Protein AF-A0A2X3E2C6-F1 (afdb_monomer_lite)

Secondary structure (DSSP, 8-state):
---SS-TT--TTTTT-EEEEE-TTS-EEEEEEEETTEEEEEE-SSTTTT-EEEEEE-EEEEEETTEEEEEEE-TTS-EEEEEEETTTTEEEEEEE-HHHHHHHHHHHHTT----PPPPPPPPPPPTT-----HHHHHHHHHHHHHHHHHS-HHHHS-EEEEB-

InterPro domains:
  IPR008729 Phenolic acid decarboxylase [PF05870] (10-90)
  IPR008729 Phenolic acid decarboxylase [PTHR40087] (3-105)
  IPR012674 Calycin [G3DSA:2.40.128.20] (2-143)
  IPR012674 Calycin [SSF50814] (4-143)

Radius of gyration: 17.28 Å; chains: 1; bounding box: 47×41×42 Å

pLDDT: mean 72.87, std 22.99, range [30.78, 98.31]

Foldseek 3Di:
DDAPDDFQPCVLPQQDWWWWAFPVGWIKIKHRPDQFFIKIATCDDPPHGAIDGGFGWHWTADHPQWIKIWHADPLRKIKIWIQRVPVQKIKIAIDHNVVVVVVVVVCVVPDPDDDDDDDDDDDDDPDHPPCPVVNSVVVNVSVVVCPVPDPVVRRGITMTGID

Sequence (163 aa):
MMSTFDKHDLSGFIGKHLVYTYDNGWNYEIYVKNGRTLDYRIHSGIVGNRWVKDQEAYIVRVGESIYKISWTEPTGTDVSLIVNLGDKVIERRRQHAEQRGEHHQHRRHHQGNGERTPHPAANEPGDQRVENNSEKQRQQQLHQDIGSGVDPGEDNHQRRQLK

Organism: Klebsiella pneumoniae (NCBI:txid573)

Structure (mmCIF, N/CA/C/O backbone):
data_AF-A0A2X3E2C6-F1
#
_entry.id   AF-A0A2X3E2C6-F1
#
loop_
_atom_site.group_PDB
_atom_site.id
_atom_site.type_symbol
_atom_site.label_atom_id
_atom_site.label_alt_id
_atom_site.label_comp_id
_atom_site.label_asym_id
_atom_site.label_entity_id
_atom_site.label_seq_id
_atom_site.pdbx_PDB_ins_code
_atom_site.Cartn_x
_atom_site.Cartn_y
_atom_site.Cartn_z
_atom_site.occupancy
_atom_site.B_iso_or_equiv
_atom_site.auth_seq_id
_atom_site.auth_comp_id
_atom_site.auth_asym_id
_atom_site.auth_atom_id
_atom_site.pdbx_PDB_model_num
ATOM 1 N N . MET A 1 1 ? -28.964 3.076 5.895 1.00 58.09 1 MET A N 1
ATOM 2 C CA . MET A 1 1 ? -28.163 2.249 6.822 1.00 58.09 1 MET A CA 1
ATOM 3 C C . MET A 1 1 ? -26.854 2.971 7.083 1.00 58.09 1 MET A C 1
ATOM 5 O O . MET A 1 1 ? -26.240 3.414 6.119 1.00 58.09 1 MET A O 1
ATOM 9 N N . MET A 1 2 ? -26.467 3.152 8.347 1.00 75.75 2 MET A N 1
ATOM 10 C CA . MET A 1 2 ? -25.120 3.630 8.680 1.00 75.75 2 MET A CA 1
ATOM 11 C C . MET A 1 2 ? -24.112 2.524 8.349 1.00 75.75 2 MET A C 1
ATOM 13 O O . MET A 1 2 ? -24.441 1.343 8.446 1.00 75.75 2 MET A O 1
ATOM 17 N N . SER A 1 3 ? -22.917 2.912 7.904 1.00 78.56 3 SER A N 1
ATOM 18 C CA . SER A 1 3 ? -21.803 1.978 7.717 1.00 78.56 3 SER A CA 1
ATOM 19 C C . SER A 1 3 ? -21.529 1.254 9.037 1.00 78.56 3 SER A C 1
ATOM 21 O O . SER A 1 3 ? -21.539 1.897 10.085 1.00 78.56 3 SER A O 1
ATOM 23 N N . THR A 1 4 ? -21.281 -0.056 9.001 1.00 91.00 4 THR A N 1
ATOM 24 C CA . THR A 1 4 ? -20.921 -0.833 10.203 1.00 91.00 4 THR A CA 1
ATOM 25 C C . THR A 1 4 ? -19.506 -0.527 10.701 1.00 91.00 4 THR A C 1
ATOM 27 O O . THR A 1 4 ? -19.148 -0.928 11.799 1.00 91.00 4 THR A O 1
ATOM 30 N N . PHE A 1 5 ? -18.725 0.208 9.907 1.00 92.94 5 PHE A N 1
ATOM 31 C CA . PHE A 1 5 ? -17.359 0.629 10.198 1.00 92.94 5 PHE A CA 1
ATOM 32 C C . PHE A 1 5 ? -17.148 2.110 9.850 1.00 92.94 5 PHE A C 1
ATOM 34 O O . PHE A 1 5 ? -17.803 2.646 8.946 1.00 92.94 5 PHE A O 1
ATOM 41 N N . ASP A 1 6 ? -16.192 2.758 10.517 1.00 94.00 6 ASP A N 1
ATOM 42 C CA . ASP A 1 6 ? -15.715 4.094 10.147 1.00 94.00 6 ASP A CA 1
ATOM 43 C C . ASP A 1 6 ? -14.739 4.001 8.962 1.00 94.00 6 ASP A C 1
ATOM 45 O O . ASP A 1 6 ? -13.721 3.313 9.023 1.00 94.00 6 ASP A O 1
ATOM 49 N N . LYS A 1 7 ? -15.050 4.700 7.865 1.00 92.19 7 LYS A N 1
ATOM 50 C CA . LYS A 1 7 ? -14.263 4.703 6.620 1.00 92.19 7 LYS A CA 1
ATOM 51 C C . LYS A 1 7 ? -12.912 5.413 6.755 1.00 92.19 7 LYS A C 1
ATOM 53 O O . LYS A 1 7 ? -12.024 5.184 5.930 1.00 92.19 7 LYS A O 1
ATOM 58 N N . HIS A 1 8 ? -12.776 6.283 7.754 1.00 92.25 8 HIS A N 1
ATOM 59 C CA . HIS A 1 8 ? -11.566 7.061 8.016 1.00 92.25 8 HIS A CA 1
ATOM 60 C C . HIS A 1 8 ? -10.689 6.439 9.104 1.00 92.25 8 HIS A C 1
ATOM 62 O O . HIS A 1 8 ? -9.527 6.822 9.239 1.00 92.25 8 HIS A O 1
ATOM 68 N N . ASP A 1 9 ? -11.207 5.451 9.835 1.00 96.75 9 ASP A N 1
ATOM 69 C CA . ASP A 1 9 ? -10.415 4.682 10.783 1.00 96.75 9 ASP A CA 1
ATOM 70 C C . ASP A 1 9 ? -9.484 3.709 10.045 1.00 96.75 9 ASP A C 1
ATOM 72 O O . ASP A 1 9 ? -9.885 2.657 9.539 1.00 96.75 9 ASP A O 1
ATOM 76 N N . LEU A 1 10 ? -8.206 4.082 9.997 1.00 98.06 10 LEU A N 1
ATOM 77 C CA . LEU A 1 10 ? -7.125 3.296 9.407 1.00 98.06 10 LEU A CA 1
ATOM 78 C C . LEU A 1 10 ? -6.262 2.587 10.462 1.00 98.06 10 LEU A C 1
ATOM 80 O O . LEU A 1 10 ? -5.227 2.021 10.108 1.00 98.06 10 LEU A O 1
ATOM 84 N N . SER A 1 11 ? -6.656 2.593 11.740 1.00 97.81 11 SER A N 1
ATOM 85 C CA . SER A 1 11 ? -5.858 2.028 12.842 1.00 97.81 11 SER A CA 1
ATOM 86 C C . SER A 1 11 ? -5.536 0.540 12.654 1.00 97.81 11 SER A C 1
ATOM 88 O O . SER A 1 11 ? -4.432 0.096 12.962 1.00 97.81 11 SER A O 1
ATOM 90 N N . GLY A 1 12 ? -6.454 -0.227 12.056 1.00 97.00 12 GLY A N 1
ATOM 91 C CA . GLY A 1 12 ? -6.239 -1.638 11.720 1.00 97.00 12 GLY A CA 1
ATOM 92 C C . GLY A 1 12 ? -5.207 -1.884 10.609 1.00 97.00 12 GLY A C 1
ATOM 93 O O . GLY A 1 12 ? -4.732 -3.014 10.451 1.00 97.00 12 GLY A O 1
ATOM 94 N N . PHE A 1 13 ? -4.822 -0.847 9.861 1.00 98.00 13 PHE A N 1
ATOM 95 C CA . PHE A 1 13 ? -4.034 -0.962 8.634 1.00 98.00 13 PHE A CA 1
ATOM 96 C C . PHE A 1 13 ? -2.704 -0.207 8.657 1.00 98.00 13 PHE A C 1
ATOM 98 O O . PHE A 1 13 ? -1.717 -0.706 8.122 1.00 98.00 13 PHE A O 1
ATOM 105 N N . ILE A 1 14 ? -2.645 0.957 9.306 1.00 98.31 14 ILE A N 1
ATOM 106 C CA . ILE A 1 14 ? -1.387 1.681 9.522 1.00 98.31 14 ILE A CA 1
ATOM 107 C C . ILE A 1 14 ? -0.412 0.795 10.313 1.00 98.31 14 ILE A C 1
ATOM 109 O O . ILE A 1 14 ? -0.797 0.078 11.234 1.00 98.31 14 ILE A O 1
ATOM 113 N N . GLY A 1 15 ? 0.859 0.813 9.917 1.00 97.94 15 GLY A N 1
ATOM 114 C CA . GLY A 1 15 ? 1.923 -0.017 10.477 1.00 97.94 15 GLY A CA 1
ATOM 115 C C . GLY A 1 15 ? 1.967 -1.447 9.929 1.00 97.94 15 GLY A C 1
ATOM 116 O O . GLY A 1 15 ? 2.871 -2.200 10.285 1.00 97.94 15 GLY A O 1
ATOM 117 N N . LYS A 1 16 ? 1.030 -1.855 9.058 1.00 97.69 16 LYS A N 1
ATOM 118 C CA . LYS A 1 16 ? 1.078 -3.180 8.425 1.00 97.69 16 LYS A CA 1
ATOM 119 C C . LYS A 1 16 ? 2.235 -3.267 7.432 1.00 97.69 16 LYS A C 1
ATOM 121 O O . LYS A 1 16 ? 2.418 -2.389 6.587 1.00 97.69 16 LYS A O 1
ATOM 126 N N . HIS A 1 17 ? 2.958 -4.378 7.517 1.00 97.12 17 HIS A N 1
ATOM 127 C CA . HIS A 1 17 ? 3.982 -4.791 6.571 1.00 97.12 17 HIS A CA 1
ATOM 128 C C . HIS A 1 17 ? 3.498 -6.050 5.855 1.00 97.12 17 HIS A C 1
ATOM 130 O O . HIS A 1 17 ? 3.202 -7.048 6.510 1.00 97.12 17 HIS A O 1
ATOM 136 N N . LEU A 1 18 ? 3.333 -5.976 4.537 1.00 95.62 18 LEU A N 1
ATOM 137 C CA . LEU A 1 18 ? 2.648 -7.001 3.756 1.00 95.62 18 LEU A CA 1
ATOM 138 C C . LEU A 1 18 ? 3.540 -7.447 2.608 1.00 95.62 18 LEU A C 1
ATOM 140 O O . LEU A 1 18 ? 3.904 -6.634 1.760 1.00 95.62 18 LEU A O 1
ATOM 144 N N . VAL A 1 19 ? 3.824 -8.746 2.555 1.00 94.06 19 VAL A N 1
ATOM 145 C CA . VAL A 1 19 ? 4.509 -9.386 1.433 1.00 94.06 19 VAL A CA 1
ATOM 146 C C . VAL A 1 19 ? 3.493 -10.231 0.678 1.00 94.06 19 VAL A C 1
ATOM 148 O O . VAL A 1 19 ? 2.786 -11.053 1.262 1.00 94.06 19 VAL A O 1
ATOM 151 N N . TYR A 1 20 ? 3.409 -10.038 -0.633 1.00 90.31 20 TYR A N 1
ATOM 152 C CA . TYR A 1 20 ? 2.485 -10.773 -1.488 1.00 90.31 20 TYR A CA 1
ATOM 153 C C . TYR A 1 20 ? 3.180 -11.235 -2.762 1.00 90.31 20 TYR A C 1
ATOM 155 O O . TYR A 1 20 ? 4.080 -10.584 -3.295 1.00 90.31 20 TYR A O 1
ATOM 163 N N . THR A 1 21 ? 2.787 -12.416 -3.229 1.00 86.25 21 THR A N 1
ATOM 164 C CA . THR A 1 21 ? 3.341 -13.037 -4.434 1.00 86.25 21 THR A CA 1
ATOM 165 C C . THR A 1 21 ? 2.253 -13.124 -5.496 1.00 86.25 21 THR A C 1
ATOM 167 O O . THR A 1 21 ? 1.122 -13.497 -5.198 1.00 86.25 21 THR A O 1
ATOM 170 N N . TYR A 1 22 ? 2.590 -12.700 -6.707 1.00 79.88 22 TYR A N 1
ATOM 171 C CA . TYR A 1 22 ? 1.760 -12.772 -7.903 1.00 79.88 22 TYR A CA 1
ATOM 172 C C . TYR A 1 22 ? 1.678 -14.223 -8.373 1.00 79.88 22 TYR A C 1
ATOM 174 O O . TYR A 1 22 ? 2.575 -15.012 -8.075 1.00 79.88 22 TYR A O 1
ATOM 182 N N . ASP A 1 23 ? 0.648 -14.570 -9.145 1.00 77.25 23 ASP A N 1
ATOM 183 C CA . ASP A 1 23 ? 0.509 -15.928 -9.693 1.00 77.25 23 ASP A CA 1
ATOM 184 C C . ASP A 1 23 ? 1.685 -16.281 -10.621 1.00 77.25 23 ASP A C 1
ATOM 186 O O . ASP A 1 23 ? 2.135 -17.423 -10.662 1.00 77.25 23 ASP A O 1
ATOM 190 N N . ASN A 1 24 ? 2.281 -15.272 -11.268 1.00 78.06 24 ASN A N 1
ATOM 191 C CA . ASN A 1 24 ? 3.513 -15.396 -12.055 1.00 78.06 24 ASN A CA 1
ATOM 192 C C . ASN A 1 24 ? 4.809 -15.468 -11.207 1.00 78.06 24 ASN A C 1
ATOM 194 O O . ASN A 1 24 ? 5.913 -15.383 -11.745 1.00 78.06 24 ASN A O 1
ATOM 198 N N . GLY A 1 25 ? 4.698 -15.589 -9.881 1.00 82.19 25 GLY A N 1
ATOM 199 C CA . GLY A 1 25 ? 5.821 -15.747 -8.953 1.00 82.19 25 GLY A CA 1
ATOM 200 C C . GLY A 1 25 ? 6.522 -14.451 -8.534 1.00 82.19 25 GLY A C 1
ATOM 201 O O . GLY A 1 25 ? 7.461 -14.501 -7.733 1.00 82.19 25 GLY A O 1
ATOM 202 N N . TRP A 1 26 ? 6.099 -13.282 -9.024 1.00 86.62 26 TRP A N 1
ATOM 203 C CA . TRP A 1 26 ? 6.722 -12.020 -8.622 1.00 86.62 26 TRP A CA 1
ATOM 204 C C . TRP A 1 26 ? 6.380 -11.655 -7.184 1.00 86.62 26 TRP A C 1
ATOM 206 O O . TRP A 1 26 ? 5.231 -11.746 -6.765 1.00 86.62 26 TRP A O 1
ATOM 216 N N . ASN A 1 27 ? 7.369 -11.212 -6.419 1.00 87.88 27 ASN A N 1
ATOM 217 C CA . ASN A 1 27 ? 7.233 -10.953 -4.996 1.00 87.88 27 ASN A CA 1
ATOM 218 C C . ASN A 1 27 ? 7.367 -9.456 -4.708 1.00 87.88 27 ASN A C 1
ATOM 220 O O . ASN A 1 27 ? 8.328 -8.809 -5.124 1.00 87.88 27 ASN A O 1
ATOM 224 N N . TYR A 1 28 ? 6.360 -8.910 -4.036 1.00 91.19 28 TYR A N 1
ATOM 225 C CA . TYR A 1 28 ? 6.228 -7.494 -3.724 1.00 91.19 28 TYR A CA 1
ATOM 226 C C . TYR A 1 28 ? 5.975 -7.323 -2.232 1.00 91.19 28 TYR A C 1
ATOM 228 O O . TYR A 1 28 ? 5.407 -8.190 -1.571 1.00 91.19 28 TYR A O 1
ATOM 236 N N . GLU A 1 29 ? 6.364 -6.165 -1.727 1.00 93.81 29 GLU A N 1
ATOM 237 C CA . GLU A 1 29 ? 6.295 -5.797 -0.326 1.00 93.81 29 GLU A CA 1
ATOM 238 C C . GLU A 1 29 ? 5.821 -4.352 -0.201 1.00 93.81 29 GLU A C 1
ATOM 240 O O . GLU A 1 29 ? 6.247 -3.483 -0.966 1.00 93.81 29 GLU A O 1
ATOM 245 N N . ILE A 1 30 ? 4.921 -4.102 0.748 1.00 96.31 30 ILE A N 1
ATOM 246 C CA . ILE A 1 30 ? 4.475 -2.758 1.121 1.00 96.31 30 ILE A CA 1
ATOM 247 C C . ILE A 1 30 ? 4.510 -2.582 2.637 1.00 96.31 30 ILE A C 1
ATOM 249 O O . ILE A 1 30 ? 4.175 -3.496 3.391 1.00 96.31 30 ILE A O 1
ATOM 253 N N . TYR A 1 31 ? 4.857 -1.377 3.077 1.00 98.06 31 TYR A N 1
ATOM 254 C CA . TYR A 1 31 ? 4.754 -0.922 4.457 1.00 98.06 31 TYR A CA 1
ATOM 255 C C . TYR A 1 31 ? 3.851 0.311 4.523 1.00 98.06 31 TYR A C 1
ATOM 257 O O . TYR A 1 31 ? 4.175 1.360 3.963 1.00 98.06 31 TYR A O 1
ATOM 265 N N . VAL A 1 32 ? 2.712 0.200 5.210 1.00 98.19 32 VAL A N 1
ATOM 266 C CA . VAL A 1 32 ? 1.756 1.307 5.371 1.00 98.19 32 VAL A CA 1
ATOM 267 C C . VAL A 1 32 ? 2.241 2.225 6.491 1.00 98.19 32 VAL A C 1
ATOM 269 O O . VAL A 1 32 ? 1.876 2.055 7.652 1.00 98.19 32 VAL A O 1
ATOM 272 N N . LYS A 1 33 ? 3.099 3.189 6.153 1.00 97.62 33 LYS A N 1
ATOM 273 C CA . LYS A 1 33 ? 3.807 4.035 7.124 1.00 97.62 33 LYS A CA 1
ATOM 274 C C . LYS A 1 33 ? 2.863 4.898 7.964 1.00 97.62 33 LYS A C 1
ATOM 276 O O . LYS A 1 33 ? 3.041 5.003 9.174 1.00 97.62 33 LYS A O 1
ATOM 281 N N . ASN A 1 34 ? 1.871 5.528 7.338 1.00 97.94 34 ASN A N 1
ATOM 282 C CA . ASN A 1 34 ? 0.831 6.316 8.009 1.00 97.94 34 ASN A CA 1
ATOM 283 C C . ASN A 1 34 ? -0.415 6.439 7.110 1.00 97.94 34 ASN A C 1
ATOM 285 O O . ASN A 1 34 ? -0.507 5.778 6.081 1.00 97.94 34 ASN A O 1
ATOM 289 N N . GLY A 1 35 ? -1.385 7.282 7.483 1.00 97.31 35 GLY A N 1
ATOM 290 C CA . GLY A 1 35 ? -2.654 7.431 6.755 1.00 97.31 35 GLY A CA 1
ATOM 291 C C . GLY A 1 35 ? -2.561 8.041 5.349 1.00 97.31 35 GLY A C 1
ATOM 292 O O . GLY A 1 35 ? -3.587 8.146 4.683 1.00 97.31 35 GLY A O 1
ATOM 293 N N . ARG A 1 36 ? -1.372 8.465 4.897 1.00 97.50 36 ARG A N 1
ATOM 294 C CA . ARG A 1 36 ? -1.161 9.078 3.574 1.00 97.50 36 ARG A CA 1
ATOM 295 C C . ARG A 1 36 ? 0.155 8.705 2.885 1.00 97.50 36 ARG A C 1
ATOM 297 O O . ARG A 1 36 ? 0.422 9.217 1.803 1.00 97.50 36 ARG A O 1
ATOM 304 N N . THR A 1 37 ? 0.992 7.856 3.482 1.00 97.31 37 THR A N 1
ATOM 305 C CA . THR A 1 37 ? 2.232 7.400 2.838 1.00 97.31 37 THR A CA 1
ATOM 306 C C . THR A 1 37 ? 2.480 5.911 3.027 1.00 97.31 37 THR A C 1
ATOM 308 O O . THR A 1 37 ? 2.099 5.316 4.041 1.00 97.31 37 THR A O 1
ATOM 311 N N . LEU A 1 38 ? 3.161 5.318 2.046 1.00 97.12 38 LEU A N 1
ATOM 312 C CA . LEU A 1 38 ? 3.703 3.968 2.117 1.00 97.12 38 LEU A CA 1
ATOM 313 C C . LEU A 1 38 ? 5.155 3.915 1.639 1.00 97.12 38 LEU A C 1
ATOM 315 O O . LEU A 1 38 ? 5.596 4.747 0.847 1.00 97.12 38 LEU A O 1
ATOM 319 N N . ASP A 1 39 ? 5.850 2.873 2.075 1.00 96.31 39 ASP A N 1
ATOM 320 C CA . ASP A 1 39 ? 7.077 2.407 1.437 1.00 96.31 39 ASP A CA 1
ATOM 321 C C . ASP A 1 39 ? 6.754 1.115 0.679 1.00 96.31 39 ASP A C 1
ATOM 323 O O . ASP A 1 39 ? 5.877 0.349 1.093 1.00 96.31 39 ASP A O 1
ATOM 327 N N . TYR A 1 40 ? 7.434 0.854 -0.435 1.00 93.62 40 TYR A N 1
ATOM 328 C CA . TYR A 1 40 ? 7.276 -0.407 -1.156 1.00 93.62 40 TYR A CA 1
ATOM 329 C C . TYR A 1 40 ? 8.587 -0.919 -1.728 1.00 93.62 40 TYR A C 1
ATOM 331 O O . TYR A 1 40 ? 9.501 -0.154 -2.037 1.00 93.62 40 TYR A O 1
ATOM 339 N N . ARG A 1 41 ? 8.656 -2.236 -1.908 1.00 92.06 41 ARG A N 1
ATOM 340 C CA . ARG A 1 41 ? 9.804 -2.941 -2.468 1.00 92.06 41 ARG A CA 1
ATOM 341 C C . ARG A 1 41 ? 9.346 -4.075 -3.373 1.00 92.06 41 ARG A C 1
ATOM 343 O O . ARG A 1 41 ? 8.364 -4.762 -3.107 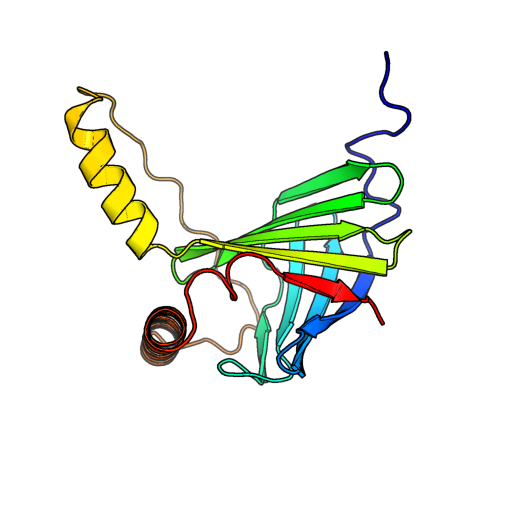1.00 92.06 41 ARG A O 1
ATOM 350 N N . ILE A 1 42 ? 10.067 -4.255 -4.467 1.00 89.56 42 ILE A N 1
ATOM 351 C CA . ILE A 1 42 ? 9.824 -5.287 -5.466 1.00 89.56 42 ILE A CA 1
ATOM 352 C C . ILE A 1 42 ? 10.999 -6.253 -5.385 1.00 89.56 42 ILE A C 1
ATOM 354 O O . ILE A 1 42 ? 12.120 -5.900 -5.734 1.00 89.56 42 ILE A O 1
ATOM 358 N N . HIS A 1 43 ? 10.769 -7.462 -4.884 1.00 88.25 43 HIS A N 1
ATOM 359 C CA . HIS A 1 43 ? 11.831 -8.449 -4.668 1.00 88.25 43 HIS A CA 1
ATOM 360 C C . HIS A 1 43 ? 12.177 -9.211 -5.948 1.00 88.25 43 HIS A C 1
ATOM 362 O O . HIS A 1 43 ? 13.340 -9.527 -6.171 1.00 88.25 43 HIS A O 1
ATOM 368 N N . SER A 1 44 ? 11.191 -9.492 -6.802 1.00 82.75 44 SER A N 1
ATOM 369 C CA . SER A 1 44 ? 11.392 -10.241 -8.048 1.00 82.75 44 SER A CA 1
ATOM 370 C C . SER A 1 44 ? 10.485 -9.753 -9.180 1.00 82.75 44 SER A C 1
ATOM 372 O O . SER A 1 44 ? 9.544 -8.988 -8.964 1.00 82.75 44 SER A O 1
ATOM 374 N N . GLY A 1 45 ? 10.789 -10.194 -10.402 1.00 79.38 45 GLY A N 1
ATOM 375 C CA . GLY A 1 45 ? 10.120 -9.773 -11.630 1.00 79.38 45 GLY A CA 1
ATOM 376 C C . GLY A 1 45 ? 10.933 -8.760 -12.430 1.00 79.38 45 GLY A C 1
ATOM 377 O O . GLY A 1 45 ? 12.107 -8.525 -12.151 1.00 79.38 45 GLY A O 1
ATOM 378 N N . ILE A 1 46 ? 10.301 -8.163 -13.439 1.00 70.81 46 ILE A N 1
ATOM 379 C CA . ILE A 1 46 ? 10.979 -7.323 -14.444 1.00 70.81 46 ILE A CA 1
ATOM 380 C C . ILE A 1 46 ? 11.622 -6.068 -13.832 1.00 70.81 46 ILE A C 1
ATOM 382 O O . ILE A 1 46 ? 12.688 -5.637 -14.265 1.00 70.81 46 ILE A O 1
ATOM 386 N N . VAL A 1 47 ? 11.010 -5.516 -12.783 1.00 76.00 47 VAL A N 1
ATOM 387 C CA . VAL A 1 47 ? 11.528 -4.373 -12.009 1.00 76.00 47 VAL A CA 1
ATOM 388 C C . VAL A 1 47 ? 12.008 -4.797 -10.613 1.00 76.00 47 VAL A C 1
ATOM 390 O O . VAL A 1 47 ? 11.882 -4.052 -9.642 1.00 76.00 47 VAL A O 1
ATOM 393 N N . GLY A 1 48 ? 12.526 -6.025 -10.496 1.00 82.94 48 GLY A N 1
ATOM 394 C CA . GLY A 1 48 ? 13.080 -6.558 -9.253 1.00 82.94 48 GLY A CA 1
ATOM 395 C C . GLY A 1 48 ? 14.206 -5.692 -8.676 1.00 82.94 48 GLY A C 1
ATOM 396 O O . GLY A 1 48 ? 14.935 -5.015 -9.399 1.00 82.94 48 GLY A O 1
ATOM 397 N N . ASN A 1 49 ? 14.341 -5.730 -7.352 1.00 85.81 49 ASN A N 1
ATOM 398 C CA . ASN A 1 49 ? 15.260 -4.933 -6.535 1.00 85.81 49 ASN A CA 1
ATOM 399 C C . ASN A 1 49 ? 14.950 -3.420 -6.465 1.00 85.81 49 ASN A C 1
ATOM 401 O O . ASN A 1 49 ? 15.688 -2.671 -5.821 1.00 85.81 49 ASN A O 1
ATOM 405 N N . ARG A 1 50 ? 13.848 -2.957 -7.077 1.00 84.50 50 ARG A N 1
ATOM 406 C CA . ARG A 1 50 ? 13.337 -1.586 -6.909 1.00 84.50 50 ARG A CA 1
ATOM 407 C C . ARG A 1 50 ? 12.705 -1.421 -5.530 1.00 84.50 50 ARG A C 1
ATOM 409 O O . ARG A 1 50 ? 11.960 -2.284 -5.070 1.00 84.50 50 ARG A O 1
ATOM 416 N N . TRP A 1 51 ? 12.934 -0.274 -4.904 1.00 90.56 51 TRP A N 1
ATOM 417 C CA . TRP A 1 51 ? 12.224 0.138 -3.700 1.00 90.56 51 TRP A CA 1
ATOM 418 C C . TRP A 1 51 ? 12.017 1.648 -3.697 1.00 90.56 51 TRP A C 1
ATOM 420 O O . TRP A 1 51 ? 12.797 2.394 -4.285 1.00 90.56 51 TRP A O 1
ATOM 430 N N . VAL A 1 52 ? 10.943 2.086 -3.052 1.00 89.81 52 VAL A N 1
ATOM 431 C CA . VAL A 1 52 ? 10.572 3.494 -2.927 1.00 89.81 52 VAL A CA 1
ATOM 432 C C . VAL A 1 52 ? 10.133 3.750 -1.497 1.00 89.81 52 VAL A C 1
ATOM 434 O O . VAL A 1 52 ? 9.367 2.973 -0.926 1.00 89.81 52 VAL A O 1
ATOM 437 N N . LYS A 1 53 ? 10.626 4.850 -0.932 1.00 92.81 53 LYS A N 1
ATOM 438 C CA . LYS A 1 53 ? 10.213 5.365 0.371 1.00 92.81 53 LYS A CA 1
ATOM 439 C C . LYS A 1 53 ? 9.366 6.614 0.208 1.00 92.81 53 LYS A C 1
ATOM 441 O O . LYS A 1 53 ? 9.529 7.359 -0.757 1.00 92.81 53 LYS A O 1
ATOM 446 N N . ASP A 1 54 ? 8.493 6.817 1.186 1.00 95.38 54 ASP A N 1
ATOM 447 C CA . ASP A 1 54 ? 7.689 8.024 1.362 1.00 95.38 54 ASP A CA 1
ATOM 448 C C . ASP A 1 54 ? 6.803 8.336 0.146 1.00 95.38 54 ASP A C 1
ATOM 450 O O . ASP A 1 54 ? 6.532 9.492 -0.169 1.00 95.38 54 ASP A O 1
ATOM 454 N N . GLN A 1 55 ? 6.307 7.288 -0.523 1.00 94.56 55 GLN A N 1
ATOM 455 C CA . GLN A 1 55 ? 5.327 7.427 -1.593 1.00 94.56 55 GLN A CA 1
ATOM 456 C C . GLN A 1 55 ? 4.018 7.944 -0.997 1.00 94.56 55 GLN A C 1
ATOM 458 O O . GLN A 1 55 ? 3.378 7.261 -0.192 1.00 94.56 55 GLN A O 1
ATOM 463 N N . GLU A 1 56 ? 3.599 9.132 -1.423 1.00 96.19 56 GLU A N 1
ATOM 464 C CA . GLU A 1 56 ? 2.280 9.667 -1.097 1.00 96.19 56 GLU A CA 1
ATOM 465 C C . GLU A 1 56 ? 1.185 8.814 -1.746 1.00 96.19 56 GLU A C 1
ATOM 467 O O . GLU A 1 56 ? 1.294 8.419 -2.912 1.00 96.19 56 GLU A O 1
ATOM 472 N N . ALA A 1 57 ? 0.137 8.507 -0.983 1.00 96.81 57 ALA A N 1
ATOM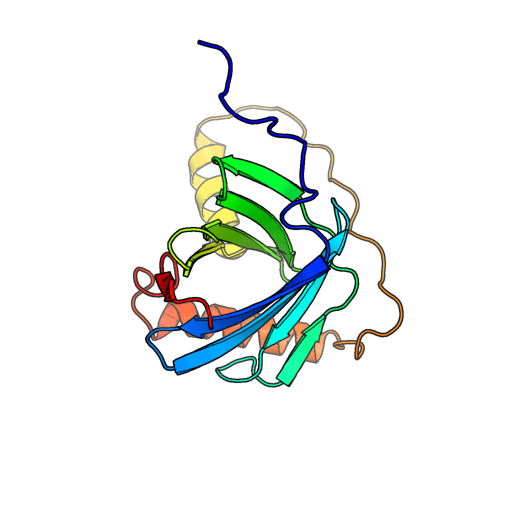 473 C CA . ALA A 1 57 ? -0.975 7.686 -1.431 1.00 96.81 57 ALA A CA 1
ATOM 474 C C . ALA A 1 57 ? -2.295 8.072 -0.762 1.00 96.81 57 ALA A C 1
ATOM 476 O O . ALA A 1 57 ? -2.350 8.526 0.380 1.00 96.81 57 ALA A O 1
ATOM 477 N N . TYR A 1 58 ? -3.385 7.791 -1.467 1.00 97.75 58 TYR A N 1
ATOM 478 C CA . TYR A 1 58 ? -4.740 7.852 -0.943 1.00 97.75 58 TYR A CA 1
ATOM 479 C C . TYR A 1 58 ? -5.091 6.519 -0.292 1.00 97.75 58 TYR A C 1
ATOM 481 O O . TYR A 1 58 ? -5.082 5.485 -0.964 1.00 97.75 58 TYR A O 1
ATOM 489 N N . ILE A 1 59 ? -5.414 6.546 1.002 1.00 97.75 59 ILE A N 1
ATOM 490 C CA . ILE A 1 59 ? -5.725 5.352 1.792 1.00 97.75 59 ILE A CA 1
ATOM 491 C C . ILE A 1 59 ? -7.107 5.507 2.419 1.00 97.75 59 ILE A C 1
ATOM 493 O O . ILE A 1 59 ? -7.388 6.507 3.076 1.00 97.75 59 ILE A O 1
ATOM 497 N N . VAL A 1 60 ? -7.978 4.520 2.213 1.00 97.25 60 VAL A N 1
ATOM 498 C CA . VAL A 1 60 ? -9.342 4.510 2.766 1.00 97.25 60 VAL A CA 1
ATOM 499 C C . VAL A 1 60 ? -9.753 3.107 3.200 1.00 97.25 60 VAL A C 1
ATOM 501 O O . VAL A 1 60 ? -9.322 2.114 2.609 1.00 97.25 60 VAL A O 1
ATOM 504 N N . ARG A 1 61 ? -10.630 3.014 4.204 1.00 97.94 61 ARG A N 1
ATOM 505 C CA . ARG A 1 61 ? -11.284 1.758 4.591 1.00 97.94 61 ARG A CA 1
ATOM 506 C C . ARG A 1 61 ? -12.582 1.594 3.795 1.00 97.94 61 ARG A C 1
ATOM 508 O O . ARG A 1 61 ? -13.409 2.503 3.743 1.00 97.94 61 ARG A O 1
ATOM 515 N N . VAL A 1 62 ? -12.745 0.444 3.144 1.00 97.06 62 VAL A N 1
ATOM 516 C CA . VAL A 1 62 ? -13.882 0.128 2.251 1.00 97.06 62 VAL A CA 1
ATOM 517 C C . VAL A 1 62 ? -14.704 -1.077 2.719 1.00 97.06 62 VAL A C 1
ATOM 519 O O . VAL A 1 62 ? -15.748 -1.362 2.141 1.00 97.06 62 VAL A O 1
ATOM 522 N N . GLY A 1 63 ? -14.266 -1.750 3.781 1.00 96.25 63 GLY A N 1
ATOM 523 C CA . GLY A 1 63 ? -14.968 -2.830 4.472 1.00 96.25 63 GLY A CA 1
ATOM 524 C C . GLY A 1 63 ? -14.377 -3.039 5.866 1.00 96.25 63 GLY A C 1
ATOM 525 O O . GLY A 1 63 ? -13.389 -2.395 6.219 1.00 96.25 63 GLY A O 1
ATOM 526 N N . GLU A 1 64 ? -14.938 -3.966 6.645 1.00 95.06 64 GLU A N 1
ATOM 527 C CA . GLU A 1 64 ? -14.505 -4.213 8.031 1.00 95.06 64 GLU A CA 1
ATOM 528 C C . GLU A 1 64 ? -12.989 -4.446 8.131 1.00 95.06 64 GLU A C 1
ATOM 530 O O . GLU A 1 64 ? -12.304 -3.794 8.909 1.00 95.06 64 GLU A O 1
ATOM 535 N N . SER A 1 65 ? -12.432 -5.290 7.271 1.00 97.19 65 SER A N 1
ATOM 536 C CA . SER A 1 65 ? -10.992 -5.565 7.192 1.00 97.19 65 SER A CA 1
ATOM 537 C C . SER A 1 65 ? -10.442 -5.333 5.782 1.00 97.19 65 SER A C 1
ATOM 539 O O . SER A 1 65 ? -9.457 -5.955 5.381 1.00 97.19 65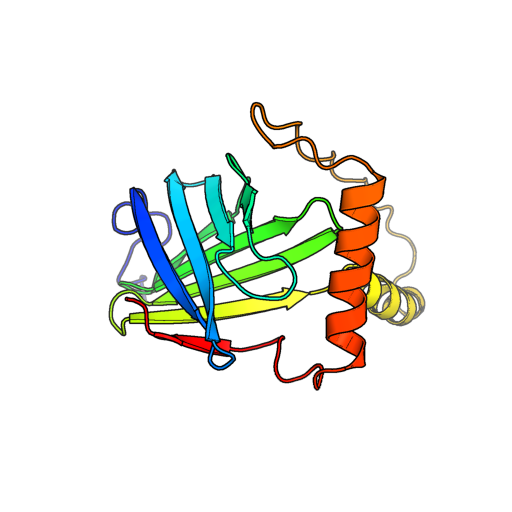 SER A O 1
ATOM 541 N N . ILE A 1 66 ? -11.089 -4.440 5.020 1.00 97.88 66 ILE A N 1
ATOM 542 C CA . ILE A 1 66 ? -10.781 -4.180 3.611 1.00 97.88 66 ILE A CA 1
ATOM 543 C C . ILE A 1 66 ? -10.372 -2.721 3.426 1.00 97.88 66 ILE A C 1
ATOM 545 O O . ILE A 1 66 ? -11.129 -1.801 3.747 1.00 97.88 66 ILE A O 1
ATOM 549 N N . TYR A 1 67 ? -9.191 -2.516 2.856 1.00 98.25 67 TYR A N 1
ATOM 550 C CA . TYR A 1 67 ? -8.582 -1.207 2.651 1.00 98.25 67 TYR A CA 1
ATOM 551 C C . TYR A 1 67 ? -8.235 -1.005 1.184 1.00 98.25 67 TYR A C 1
ATOM 553 O O . TYR A 1 67 ? -7.883 -1.952 0.482 1.00 98.25 67 TYR A O 1
ATOM 561 N N . LYS A 1 68 ? -8.316 0.239 0.721 1.00 97.75 68 LYS A N 1
ATOM 562 C CA . LYS A 1 68 ? -7.858 0.645 -0.605 1.00 97.75 68 LYS A CA 1
ATOM 563 C C . LYS A 1 68 ? -6.673 1.588 -0.464 1.00 97.75 68 LYS A C 1
ATOM 565 O O . LYS A 1 68 ? -6.749 2.534 0.315 1.00 97.75 68 LYS A O 1
ATOM 570 N N . ILE A 1 69 ? -5.621 1.352 -1.245 1.00 97.31 69 ILE A N 1
ATOM 571 C CA . ILE A 1 69 ? -4.468 2.252 -1.394 1.00 97.31 69 ILE A CA 1
ATOM 572 C C . ILE A 1 69 ? -4.370 2.647 -2.865 1.00 97.31 69 ILE A C 1
ATOM 574 O O . ILE A 1 69 ? -4.546 1.804 -3.742 1.00 97.31 69 ILE A O 1
ATOM 578 N N . SER A 1 70 ? -4.123 3.914 -3.185 1.00 97.12 70 SER A N 1
ATOM 579 C CA . SER A 1 70 ? -3.895 4.348 -4.570 1.00 97.12 70 SER A CA 1
ATOM 580 C C . SER A 1 70 ? -2.855 5.455 -4.654 1.00 97.12 70 SER A C 1
ATOM 582 O O . SER A 1 70 ? -2.868 6.364 -3.831 1.00 97.12 70 SER A O 1
ATOM 584 N N . TRP A 1 71 ? -1.971 5.388 -5.645 1.00 94.75 71 TRP A N 1
ATOM 585 C CA . TRP A 1 71 ? -0.953 6.407 -5.903 1.00 94.75 71 TRP A CA 1
ATOM 586 C C . TRP A 1 71 ? -0.637 6.491 -7.394 1.00 94.75 71 TRP A C 1
ATOM 588 O O . TRP A 1 71 ? -0.924 5.566 -8.156 1.00 94.75 71 TRP A O 1
ATOM 598 N N . THR A 1 72 ? -0.016 7.594 -7.793 1.00 89.31 72 THR A N 1
ATOM 599 C CA . THR A 1 72 ? 0.578 7.758 -9.120 1.00 89.31 72 THR A CA 1
ATOM 600 C C . THR A 1 72 ? 2.090 7.662 -8.982 1.00 89.31 72 THR A C 1
ATOM 602 O O . THR A 1 72 ? 2.700 8.360 -8.172 1.00 89.31 72 THR A O 1
ATOM 605 N N . GLU A 1 73 ? 2.702 6.767 -9.749 1.00 79.62 73 GLU A N 1
ATOM 606 C CA . GLU A 1 73 ? 4.153 6.651 -9.841 1.00 79.62 73 GLU A CA 1
ATOM 607 C C . GLU A 1 73 ? 4.734 7.842 -10.624 1.00 79.62 73 GLU A C 1
ATOM 609 O O . GLU A 1 73 ? 4.070 8.371 -11.519 1.00 79.62 73 GLU A O 1
ATOM 614 N N . PRO A 1 74 ? 6.001 8.234 -10.387 1.00 74.38 74 PRO A N 1
ATOM 615 C CA . PRO A 1 74 ? 6.657 9.302 -11.152 1.00 74.38 74 PRO A CA 1
ATOM 616 C C . PRO A 1 74 ? 6.698 9.069 -12.671 1.00 74.38 74 PRO A C 1
ATOM 618 O O . PRO A 1 74 ? 6.860 10.013 -13.437 1.00 74.38 74 PRO A O 1
ATOM 621 N N . THR A 1 75 ? 6.566 7.815 -13.108 1.00 72.94 75 THR A N 1
ATOM 622 C CA . THR A 1 75 ? 6.469 7.395 -14.517 1.00 72.94 75 THR A CA 1
ATOM 623 C C . THR A 1 75 ? 5.102 7.696 -15.142 1.00 72.94 75 THR A C 1
ATOM 625 O O . THR A 1 75 ? 4.904 7.469 -16.334 1.00 72.94 75 THR A O 1
ATOM 628 N N . GLY A 1 76 ? 4.140 8.181 -14.352 1.00 78.19 76 GLY A N 1
ATOM 629 C CA . GLY A 1 76 ? 2.760 8.388 -14.774 1.00 78.19 76 GLY A CA 1
ATOM 630 C C . GLY A 1 76 ? 1.929 7.103 -14.797 1.00 78.19 76 GLY A C 1
ATOM 631 O O . GLY A 1 76 ? 0.846 7.098 -15.374 1.00 78.19 76 GLY A O 1
ATOM 632 N N . THR A 1 77 ? 2.388 6.004 -14.200 1.00 80.19 77 THR A N 1
ATOM 633 C CA . THR A 1 77 ? 1.533 4.830 -13.968 1.00 80.19 77 THR A CA 1
ATOM 634 C C . THR A 1 77 ? 0.673 5.072 -12.734 1.00 80.19 77 THR A C 1
ATOM 636 O O . THR A 1 77 ? 1.203 5.364 -11.665 1.00 80.19 77 THR A O 1
ATOM 639 N N . ASP A 1 78 ? -0.643 4.922 -12.849 1.00 87.56 78 ASP A N 1
ATOM 640 C CA . ASP A 1 78 ? -1.519 4.907 -11.676 1.00 87.56 78 ASP A CA 1
ATOM 641 C C . ASP A 1 78 ? -1.623 3.484 -11.134 1.00 87.56 78 ASP A C 1
ATOM 643 O O . ASP A 1 78 ? -1.774 2.520 -11.889 1.00 87.56 78 ASP A O 1
ATOM 647 N N . VAL A 1 79 ? -1.568 3.346 -9.813 1.00 90.44 79 VAL A N 1
ATOM 648 C CA . VAL A 1 79 ? -1.680 2.066 -9.119 1.00 90.44 79 VAL A CA 1
ATOM 649 C C . VAL A 1 79 ? -2.814 2.130 -8.109 1.00 90.44 79 VAL A C 1
ATOM 651 O O . VAL A 1 79 ? -2.950 3.100 -7.364 1.00 90.44 79 VAL A O 1
ATOM 654 N N . SER A 1 80 ? -3.615 1.067 -8.052 1.00 94.75 80 SER A N 1
ATOM 655 C CA . SER A 1 80 ? -4.647 0.883 -7.035 1.00 94.75 80 SER A CA 1
ATOM 656 C C . SER A 1 80 ? -4.587 -0.530 -6.463 1.00 94.75 80 SER A C 1
ATOM 658 O O . SER A 1 80 ? -4.530 -1.506 -7.211 1.00 94.75 80 SER A O 1
ATOM 660 N N . LEU A 1 81 ? -4.587 -0.637 -5.136 1.00 95.06 81 LEU A N 1
ATOM 661 C CA . LEU A 1 81 ? -4.591 -1.892 -4.391 1.00 95.06 81 LEU A CA 1
ATOM 662 C C . LEU A 1 81 ? -5.857 -1.993 -3.545 1.00 95.06 81 LEU A C 1
ATOM 664 O O . LEU A 1 81 ? -6.220 -1.026 -2.874 1.00 95.06 81 LEU A O 1
ATOM 668 N N . ILE A 1 82 ? -6.466 -3.175 -3.517 1.00 97.06 82 ILE A N 1
ATOM 669 C CA . ILE A 1 82 ? -7.416 -3.596 -2.486 1.00 97.06 82 ILE A CA 1
ATOM 670 C C . ILE A 1 82 ? -6.717 -4.618 -1.602 1.00 97.06 82 ILE A C 1
ATOM 672 O O . ILE A 1 82 ? -6.202 -5.615 -2.096 1.00 97.06 82 ILE A O 1
ATOM 676 N N . VAL A 1 83 ? -6.710 -4.375 -0.296 1.00 97.12 83 VAL A N 1
ATOM 677 C CA . VAL A 1 83 ? -6.157 -5.278 0.710 1.00 97.12 83 VAL A CA 1
ATOM 678 C C . VAL A 1 83 ? -7.287 -5.739 1.613 1.00 97.12 83 VAL A C 1
ATOM 680 O O . VAL A 1 83 ? -7.775 -4.976 2.442 1.00 97.12 83 VAL A O 1
ATOM 683 N N . ASN A 1 84 ? -7.698 -6.988 1.451 1.00 97.12 84 ASN A N 1
ATOM 684 C CA . ASN A 1 84 ? -8.620 -7.673 2.338 1.00 97.12 84 ASN A CA 1
ATOM 685 C C . ASN A 1 84 ? -7.807 -8.509 3.334 1.00 97.12 84 ASN A C 1
ATOM 687 O O . ASN A 1 84 ? -7.334 -9.600 3.020 1.00 97.12 84 ASN A O 1
ATOM 691 N N . LEU A 1 85 ? -7.627 -7.972 4.540 1.00 95.81 85 LEU A N 1
ATOM 692 C CA . LEU A 1 85 ? -6.866 -8.631 5.597 1.00 95.81 85 LEU A CA 1
ATOM 693 C C . LEU A 1 85 ? -7.604 -9.847 6.175 1.00 95.81 85 LEU A C 1
ATOM 695 O O . LEU A 1 85 ? -6.944 -10.788 6.607 1.00 95.81 85 LEU A O 1
ATOM 699 N N . GLY A 1 86 ? -8.942 -9.841 6.173 1.00 94.75 86 GLY A N 1
ATOM 700 C CA . GLY A 1 86 ? -9.752 -10.951 6.688 1.00 94.75 86 GLY A CA 1
ATOM 701 C C . GLY A 1 86 ? -9.600 -12.215 5.848 1.00 94.75 86 GLY A C 1
ATOM 702 O O . GLY A 1 86 ? -9.298 -13.280 6.379 1.00 94.75 86 GLY A O 1
ATOM 703 N N . ASP A 1 87 ? -9.705 -12.066 4.528 1.00 94.50 87 ASP A N 1
ATOM 704 C CA . ASP A 1 87 ? -9.587 -13.182 3.583 1.00 94.50 87 ASP A CA 1
ATOM 705 C C . ASP A 1 87 ? -8.146 -13.428 3.125 1.00 94.50 87 ASP A C 1
ATOM 707 O O . ASP A 1 87 ? -7.908 -14.296 2.287 1.00 94.50 87 ASP A O 1
ATOM 711 N N . LYS A 1 88 ? -7.190 -12.651 3.652 1.00 92.44 88 LYS A N 1
ATOM 712 C CA . LYS A 1 88 ? -5.778 -12.652 3.251 1.00 92.44 88 LYS A CA 1
ATOM 713 C C . LYS A 1 88 ? -5.593 -12.435 1.754 1.00 92.44 88 LYS A C 1
ATOM 715 O O . LYS A 1 88 ? -4.743 -13.056 1.135 1.00 92.44 88 LYS A O 1
ATOM 720 N N . VAL A 1 89 ? -6.347 -11.513 1.168 1.00 91.62 89 VAL A N 1
ATOM 721 C CA . VAL A 1 89 ? -6.335 -11.269 -0.274 1.00 91.62 89 VAL A CA 1
ATOM 722 C C . VAL A 1 89 ? -5.862 -9.862 -0.613 1.00 91.62 89 VAL A C 1
ATOM 724 O O . VAL A 1 89 ? -6.327 -8.887 -0.032 1.00 91.62 89 VAL A O 1
ATOM 727 N N . ILE A 1 90 ? -4.980 -9.745 -1.604 1.00 93.00 90 ILE A N 1
ATOM 728 C CA . ILE A 1 90 ? -4.629 -8.485 -2.261 1.00 93.00 90 ILE A CA 1
ATOM 729 C C . ILE A 1 90 ? -5.038 -8.540 -3.725 1.00 93.00 90 ILE A C 1
ATOM 731 O O . ILE A 1 90 ? -4.674 -9.474 -4.435 1.00 93.00 90 ILE A O 1
ATOM 735 N N . GLU A 1 91 ? -5.743 -7.511 -4.181 1.00 90.62 91 GLU A N 1
ATOM 736 C CA . GLU A 1 91 ? -5.994 -7.258 -5.595 1.00 90.62 91 GLU A CA 1
ATOM 737 C C . GLU A 1 91 ? -5.250 -6.002 -6.043 1.00 90.62 91 GLU A C 1
ATOM 739 O O . GLU A 1 91 ? -5.281 -4.981 -5.352 1.00 90.62 91 GLU A O 1
ATOM 744 N N . ARG A 1 92 ? -4.582 -6.059 -7.197 1.00 86.81 92 ARG A N 1
ATOM 745 C CA . ARG A 1 92 ? -3.908 -4.902 -7.798 1.00 86.81 92 ARG A CA 1
ATOM 746 C C . ARG A 1 92 ? -4.483 -4.576 -9.166 1.00 86.81 92 ARG A C 1
ATOM 748 O O . ARG A 1 92 ? -4.688 -5.480 -9.969 1.00 86.81 92 ARG A O 1
ATOM 755 N N . ARG A 1 93 ? -4.615 -3.275 -9.437 1.00 86.38 93 ARG A N 1
ATOM 756 C CA . ARG A 1 93 ? -4.790 -2.708 -10.776 1.00 86.38 93 ARG A CA 1
ATOM 757 C C . ARG A 1 93 ? -3.713 -1.668 -11.078 1.00 86.38 93 ARG A C 1
ATOM 759 O O . ARG A 1 93 ? -3.289 -0.931 -10.181 1.00 86.38 93 ARG A O 1
ATOM 766 N N . ARG A 1 94 ? -3.295 -1.605 -12.340 1.00 82.06 94 ARG A N 1
ATOM 767 C CA . ARG A 1 94 ? -2.428 -0.560 -12.896 1.00 82.06 94 ARG A CA 1
ATOM 768 C C . ARG A 1 94 ? -3.139 0.105 -14.072 1.00 82.06 94 ARG A C 1
ATOM 770 O O . ARG A 1 94 ? -3.935 -0.534 -14.748 1.00 82.06 94 ARG A O 1
ATOM 777 N N . GLN A 1 95 ? -2.849 1.376 -14.313 1.00 79.19 95 GLN A N 1
ATOM 778 C CA . GLN A 1 95 ? -3.246 2.063 -15.537 1.00 79.19 95 GLN A CA 1
ATOM 779 C C . GLN A 1 95 ? -2.063 2.879 -16.055 1.00 79.19 95 GLN A C 1
ATOM 781 O O . GLN A 1 95 ? -1.542 3.751 -15.356 1.00 79.19 95 GLN A O 1
ATOM 786 N N . HIS A 1 96 ? -1.625 2.588 -17.278 1.00 75.31 96 HIS A N 1
ATOM 787 C CA . HIS A 1 96 ? -0.470 3.253 -17.878 1.00 75.31 96 HIS A CA 1
ATOM 788 C C . HIS A 1 96 ? -0.833 4.655 -18.390 1.00 75.31 96 HIS A C 1
ATOM 790 O O . HIS A 1 96 ? -1.948 4.897 -18.857 1.00 75.31 96 HIS A O 1
ATOM 796 N N . ALA A 1 97 ? 0.123 5.589 -18.326 1.00 67.06 97 ALA A N 1
ATOM 797 C CA . ALA A 1 97 ? -0.055 6.966 -18.799 1.00 67.06 97 ALA A CA 1
ATOM 798 C C . ALA A 1 97 ? -0.515 7.042 -20.265 1.00 67.06 97 ALA A C 1
ATOM 800 O O . ALA A 1 97 ? -1.370 7.857 -20.606 1.00 67.06 97 ALA A O 1
ATOM 801 N N . GLU A 1 98 ? 0.023 6.170 -21.116 1.00 59.59 98 GLU A N 1
ATOM 802 C CA . GLU A 1 98 ? -0.252 6.121 -22.555 1.00 59.59 98 GLU A CA 1
ATOM 803 C C . GLU A 1 98 ? -1.731 5.831 -22.851 1.00 59.59 98 GLU A C 1
ATOM 805 O O . GLU A 1 98 ? -2.377 6.568 -23.597 1.00 59.59 98 GLU A O 1
ATOM 810 N N . GLN A 1 99 ? -2.319 4.882 -22.118 1.00 56.50 99 GLN A N 1
ATOM 811 C CA . GLN A 1 99 ? -3.742 4.535 -22.212 1.00 56.50 99 GLN A CA 1
ATOM 812 C C . GLN A 1 99 ? -4.660 5.705 -21.811 1.00 56.50 99 GLN A C 1
ATOM 814 O O . GLN A 1 99 ? -5.783 5.831 -22.305 1.00 56.50 99 GLN A O 1
ATOM 819 N N . ARG A 1 100 ? -4.202 6.617 -20.936 1.00 55.72 100 ARG A N 1
ATOM 820 C CA . ARG A 1 100 ? -4.958 7.844 -20.621 1.00 55.72 100 ARG A CA 1
ATOM 821 C C . ARG A 1 100 ? -5.003 8.796 -21.814 1.00 55.72 100 ARG A C 1
ATOM 823 O O . ARG A 1 100 ? -6.042 9.409 -22.057 1.00 55.72 100 ARG A O 1
ATOM 830 N N . GLY A 1 101 ? -3.905 8.912 -22.562 1.00 54.44 101 GLY A N 1
ATOM 831 C CA . GLY A 1 101 ? -3.815 9.744 -23.765 1.00 54.44 101 GLY A CA 1
ATOM 832 C C . GLY A 1 101 ? -4.819 9.331 -24.844 1.00 54.44 101 GLY A C 1
ATOM 833 O O . GLY A 1 101 ? -5.494 10.191 -25.412 1.00 54.44 101 GLY A O 1
ATOM 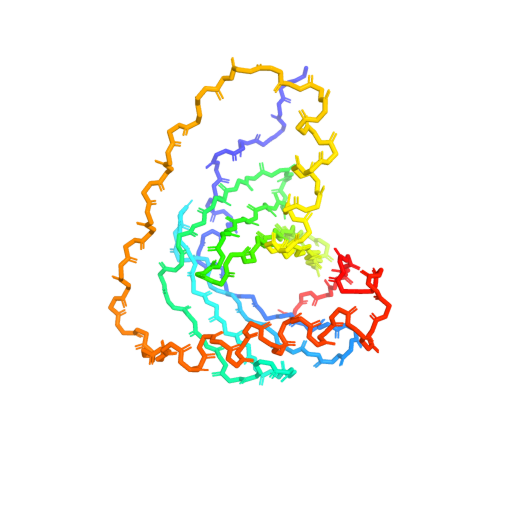834 N N . GLU A 1 102 ? -4.993 8.027 -25.052 1.00 49.47 102 GLU A N 1
ATOM 835 C CA . GLU A 1 102 ? -5.956 7.455 -26.004 1.00 49.47 102 GLU A CA 1
ATOM 836 C C . GLU A 1 102 ? -7.411 7.724 -25.587 1.00 49.47 102 GLU A C 1
ATOM 838 O O . GLU A 1 102 ? -8.220 8.212 -26.382 1.00 49.47 102 GLU A O 1
ATOM 843 N N . HIS A 1 103 ? -7.735 7.541 -24.302 1.00 48.78 103 HIS A N 1
ATOM 844 C CA . HIS A 1 103 ? -9.042 7.922 -23.755 1.00 48.78 103 HIS A CA 1
ATOM 845 C C . HIS A 1 103 ? -9.318 9.429 -23.881 1.00 48.78 103 HIS A C 1
ATOM 847 O O . HIS A 1 103 ? -10.462 9.841 -24.099 1.00 48.78 103 HIS A O 1
ATOM 853 N N . HIS A 1 104 ? -8.288 10.271 -23.766 1.00 46.47 104 HIS A N 1
ATOM 854 C CA . HIS A 1 104 ? -8.423 11.707 -23.984 1.00 46.47 104 HIS A CA 1
ATOM 855 C C . HIS A 1 104 ? -8.694 12.066 -25.450 1.00 46.47 104 HIS A C 1
ATOM 857 O O . HIS A 1 104 ? -9.416 13.034 -25.674 1.00 46.47 104 HIS A O 1
ATOM 863 N N . GLN A 1 105 ? -8.199 11.314 -26.440 1.00 44.03 105 GLN A N 1
ATOM 864 C CA . GLN A 1 105 ? -8.552 11.538 -27.853 1.00 44.03 105 GLN A CA 1
ATOM 865 C C . GLN A 1 105 ? -10.036 11.237 -28.109 1.00 44.03 105 GLN A C 1
ATOM 867 O O . GLN A 1 105 ? -10.748 12.074 -28.662 1.00 44.03 105 GLN A O 1
ATOM 872 N N . HIS A 1 106 ? -10.551 10.118 -27.588 1.00 44.44 106 HIS A N 1
ATOM 873 C CA . HIS A 1 106 ? -11.981 9.796 -27.687 1.00 44.44 106 HIS A CA 1
ATOM 874 C C . HIS A 1 106 ? -12.877 10.801 -26.943 1.00 44.44 106 HIS A C 1
ATOM 876 O O . HIS A 1 106 ? -13.967 11.130 -27.408 1.00 44.44 106 HIS A O 1
ATOM 882 N N . ARG A 1 107 ? -12.418 11.342 -25.806 1.00 38.44 107 ARG A N 1
ATOM 883 C CA . ARG A 1 107 ? -13.174 12.332 -25.018 1.00 38.44 107 ARG A CA 1
ATOM 884 C C . ARG A 1 107 ? -13.093 13.755 -25.582 1.00 38.44 107 ARG A C 1
ATOM 886 O O . ARG A 1 107 ? -14.031 14.525 -25.382 1.00 38.44 107 ARG A O 1
ATOM 893 N N . ARG A 1 108 ? -12.022 14.108 -26.308 1.00 40.38 108 ARG A N 1
ATOM 894 C CA . ARG A 1 108 ? -11.870 15.418 -26.974 1.00 40.38 108 ARG A CA 1
ATOM 895 C C . ARG A 1 108 ? -12.947 15.675 -28.026 1.00 40.38 108 ARG A C 1
ATOM 897 O O . ARG A 1 108 ? -13.322 16.825 -28.214 1.00 40.38 108 ARG A O 1
ATOM 904 N N . HIS A 1 109 ? -13.508 14.631 -28.634 1.00 45.50 109 HIS A N 1
ATOM 905 C CA . HIS A 1 109 ? -14.652 14.782 -29.536 1.00 45.50 109 HIS A CA 1
ATOM 906 C C . HIS A 1 109 ? -15.961 15.169 -28.818 1.00 45.50 109 HIS A C 1
ATOM 908 O O . HIS A 1 109 ? -16.882 15.645 -29.473 1.00 45.50 109 HIS A O 1
ATOM 914 N N . HIS A 1 110 ? -16.051 15.017 -27.488 1.00 45.84 110 HIS A N 1
ATOM 915 C CA . HIS A 1 110 ? -17.298 15.196 -26.732 1.00 45.84 110 HIS A CA 1
ATOM 916 C C . HIS A 1 110 ? -17.295 16.297 -25.663 1.00 45.84 110 HIS A C 1
ATOM 918 O O . HIS A 1 110 ? -18.348 16.560 -25.085 1.00 45.84 110 HIS A O 1
ATOM 924 N N . GLN A 1 111 ? -16.177 16.971 -25.381 1.00 39.66 111 GLN A N 1
ATOM 925 C CA . GLN A 1 111 ? -16.155 18.051 -24.387 1.00 39.66 111 GLN A CA 1
ATOM 926 C C . GLN A 1 111 ? -15.475 19.305 -24.932 1.00 39.66 111 GLN A C 1
ATOM 928 O O . GLN A 1 111 ? -14.252 19.415 -24.948 1.00 39.66 111 GLN A O 1
ATOM 933 N N . GLY A 1 112 ? -16.310 20.257 -25.356 1.00 41.19 112 GLY A N 1
ATOM 934 C CA . GLY A 1 112 ? -15.908 21.636 -25.598 1.00 41.19 112 GLY A CA 1
ATOM 935 C C . GLY A 1 112 ? -15.459 22.332 -24.309 1.00 41.19 112 GLY A C 1
ATOM 936 O O . GLY A 1 112 ? -16.031 22.110 -23.244 1.00 41.19 112 GLY A O 1
ATOM 937 N N . ASN A 1 113 ? -14.412 23.147 -24.463 1.00 43.31 113 ASN A N 1
ATOM 938 C CA . ASN A 1 113 ? -13.908 24.216 -23.596 1.00 43.31 113 ASN A CA 1
ATOM 939 C C . ASN A 1 113 ? -14.192 24.108 -22.090 1.00 43.31 113 ASN A C 1
ATOM 941 O O . ASN A 1 113 ? -15.127 24.707 -21.566 1.00 43.31 113 ASN A O 1
ATOM 945 N N . GLY A 1 114 ? -13.280 23.452 -21.377 1.00 38.72 114 GLY A N 1
ATOM 946 C CA . GLY A 1 114 ? -13.056 23.689 -19.954 1.00 38.72 114 GLY A CA 1
ATOM 947 C C . GLY A 1 114 ? -11.563 23.587 -19.673 1.00 38.72 114 G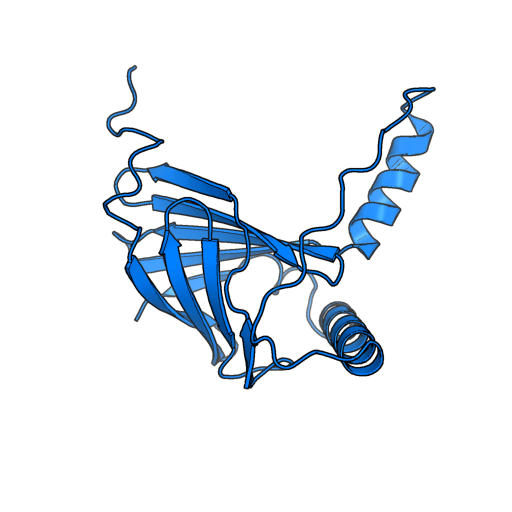LY A C 1
ATOM 948 O O . GLY A 1 114 ? -10.999 22.494 -19.754 1.00 38.72 114 GLY A O 1
ATOM 949 N N . GLU A 1 115 ? -10.918 24.723 -19.409 1.00 41.50 115 GLU A N 1
ATOM 950 C CA . GLU A 1 115 ? -9.505 24.802 -19.034 1.00 41.50 115 GLU A CA 1
ATOM 951 C C . GLU A 1 115 ? -9.237 23.920 -17.806 1.00 41.50 115 GLU A C 1
ATOM 953 O O . GLU A 1 115 ? -9.903 24.041 -16.777 1.00 41.50 115 GLU A O 1
ATOM 958 N N . ARG A 1 116 ? -8.265 23.006 -17.911 1.00 40.22 116 ARG A N 1
ATOM 959 C CA . ARG A 1 116 ? -7.745 22.261 -16.758 1.00 40.22 116 ARG A CA 1
ATOM 960 C C . ARG A 1 116 ? -6.463 22.924 -16.289 1.00 40.22 116 ARG A C 1
ATOM 962 O O . ARG A 1 116 ? -5.481 22.964 -17.024 1.00 40.22 116 ARG A O 1
ATOM 969 N N . THR A 1 117 ? -6.469 23.387 -15.048 1.00 30.78 117 THR A N 1
ATOM 970 C CA . THR A 1 117 ? -5.262 23.744 -14.308 1.00 30.78 117 THR A CA 1
ATOM 971 C C . THR A 1 117 ? -4.418 22.484 -14.046 1.00 30.78 117 THR A C 1
ATOM 973 O O . THR A 1 117 ? -4.968 21.455 -13.641 1.00 30.78 117 THR A O 1
ATOM 976 N N . PRO A 1 118 ? -3.092 22.510 -14.280 1.00 37.84 118 PRO A N 1
ATOM 977 C CA . PRO A 1 118 ? -2.213 21.397 -13.933 1.00 37.84 118 PRO A CA 1
ATOM 978 C C . PRO A 1 118 ? -2.089 21.253 -12.411 1.00 37.84 118 PRO A C 1
ATOM 980 O O . PRO A 1 118 ? -1.890 22.240 -11.703 1.00 37.84 118 PRO A O 1
ATOM 983 N N . HIS A 1 119 ? -2.171 20.021 -11.906 1.00 38.53 119 HIS A N 1
ATOM 984 C CA . HIS A 1 119 ? -1.787 19.705 -10.529 1.00 38.53 119 HIS A CA 1
ATOM 985 C C . HIS A 1 119 ? -0.254 19.767 -10.379 1.00 38.53 119 HIS A C 1
ATOM 987 O O . HIS A 1 119 ? 0.452 19.341 -11.298 1.00 38.53 119 HIS A O 1
ATOM 993 N N . PRO A 1 120 ? 0.278 20.278 -9.253 1.00 30.95 120 PRO A N 1
ATOM 994 C CA . PRO A 1 120 ? 1.718 20.347 -9.030 1.00 30.95 120 PRO A CA 1
ATOM 995 C C . PRO A 1 120 ? 2.324 18.944 -8.899 1.00 30.95 120 PRO A C 1
ATOM 997 O O . PRO A 1 120 ? 1.722 18.042 -8.315 1.00 30.95 120 PRO A O 1
ATOM 1000 N N . ALA A 1 121 ? 3.519 18.774 -9.467 1.00 39.34 121 ALA A N 1
ATOM 1001 C CA . ALA A 1 121 ? 4.306 17.552 -9.371 1.00 39.34 121 ALA A CA 1
ATOM 1002 C C . ALA A 1 121 ? 4.657 17.246 -7.905 1.00 39.34 121 ALA A C 1
ATOM 1004 O O . ALA A 1 121 ? 5.008 18.148 -7.145 1.00 39.34 121 ALA A O 1
ATOM 1005 N N . ALA A 1 122 ? 4.547 15.973 -7.523 1.00 40.53 122 ALA A N 1
ATOM 1006 C CA . ALA A 1 122 ? 4.883 15.491 -6.189 1.00 40.53 122 ALA A CA 1
ATOM 1007 C C . ALA A 1 122 ? 6.362 15.764 -5.848 1.00 40.53 122 ALA A C 1
ATOM 1009 O O . ALA A 1 122 ? 7.243 15.606 -6.695 1.00 40.53 122 ALA A O 1
ATOM 1010 N N . ASN A 1 123 ? 6.599 16.181 -4.602 1.00 40.78 123 ASN A N 1
ATOM 1011 C CA . ASN A 1 123 ? 7.894 16.589 -4.053 1.00 40.78 123 ASN A CA 1
ATOM 1012 C C . ASN A 1 123 ? 8.962 15.478 -4.115 1.00 40.78 123 ASN A C 1
ATOM 1014 O O . ASN A 1 123 ? 8.647 14.292 -4.018 1.00 40.78 123 ASN A O 1
ATOM 1018 N N . GLU A 1 124 ? 10.233 15.885 -4.221 1.00 36.38 124 GLU A N 1
ATOM 1019 C CA . GLU A 1 124 ? 11.414 15.010 -4.231 1.00 36.38 124 GLU A CA 1
ATOM 1020 C C . GLU A 1 124 ? 11.613 14.285 -2.881 1.00 36.38 124 GLU A C 1
ATOM 1022 O O . GLU A 1 124 ? 11.754 14.952 -1.852 1.00 36.38 124 GLU A O 1
ATOM 1027 N N . PRO A 1 125 ? 11.652 12.937 -2.840 1.00 41.97 125 PRO A N 1
ATOM 1028 C CA . PRO A 1 125 ? 11.862 12.215 -1.586 1.00 41.97 125 PRO A CA 1
ATOM 1029 C C . PRO A 1 125 ? 13.348 12.012 -1.288 1.00 41.97 125 PRO A C 1
ATOM 1031 O O . PRO A 1 125 ? 14.110 11.506 -2.116 1.00 41.97 125 PRO A O 1
ATOM 1034 N N . GLY A 1 126 ? 13.742 12.372 -0.066 1.00 36.88 126 GLY A N 1
ATOM 1035 C CA . GLY A 1 126 ? 15.046 12.042 0.492 1.00 36.88 126 GLY A CA 1
ATOM 1036 C C . GLY A 1 126 ? 15.253 10.529 0.558 1.00 36.88 126 GLY A C 1
ATOM 1037 O O . GLY A 1 126 ? 14.365 9.779 0.960 1.00 36.88 126 GLY A O 1
ATOM 1038 N N . ASP A 1 127 ? 16.454 10.101 0.173 1.00 39.41 127 ASP A N 1
ATOM 1039 C CA . ASP A 1 127 ? 16.930 8.716 0.225 1.00 39.41 127 ASP A CA 1
ATOM 1040 C C . ASP A 1 127 ? 16.233 7.730 -0.730 1.00 39.41 127 ASP A C 1
ATOM 1042 O O . ASP A 1 127 ? 16.129 6.537 -0.459 1.00 39.41 127 ASP A O 1
ATOM 1046 N N . GLN A 1 128 ? 15.797 8.197 -1.901 1.00 45.09 128 GLN A N 1
ATOM 1047 C CA . GLN A 1 128 ? 15.681 7.314 -3.063 1.00 45.09 128 GLN A CA 1
ATOM 1048 C C . GLN A 1 128 ? 17.090 6.976 -3.565 1.00 45.09 128 GLN A C 1
ATOM 1050 O O . GLN A 1 128 ? 17.946 7.859 -3.648 1.00 45.09 128 GLN A O 1
ATOM 1055 N N . ARG A 1 129 ? 17.337 5.738 -4.020 1.00 44.88 129 ARG A N 1
ATOM 1056 C CA . ARG A 1 129 ? 18.334 5.576 -5.089 1.00 44.88 129 ARG A CA 1
ATOM 1057 C C . ARG A 1 129 ? 17.806 6.439 -6.231 1.00 44.88 129 ARG A C 1
ATOM 1059 O O . ARG A 1 129 ? 16.776 6.094 -6.799 1.00 44.88 129 ARG A O 1
ATOM 1066 N N . VAL A 1 130 ? 18.436 7.594 -6.459 1.00 42.78 130 VAL A N 1
ATOM 1067 C CA . VAL A 1 130 ? 18.025 8.564 -7.477 1.00 42.78 130 VAL A CA 1
ATOM 1068 C C . VAL A 1 130 ? 18.022 7.832 -8.809 1.00 42.78 130 VAL A C 1
ATOM 1070 O O . VAL A 1 130 ? 19.077 7.604 -9.400 1.00 42.78 130 VAL A O 1
ATOM 1073 N N . GLU A 1 131 ? 16.838 7.417 -9.253 1.00 48.22 131 GLU A N 1
ATOM 1074 C CA . GLU A 1 131 ? 16.659 6.887 -10.593 1.00 48.22 131 GLU A CA 1
ATOM 1075 C C . GLU A 1 131 ? 16.935 8.045 -11.539 1.00 48.22 131 GLU A C 1
ATOM 1077 O O . GLU A 1 131 ? 16.141 8.984 -11.651 1.00 48.22 131 GLU A O 1
ATOM 1082 N N . ASN A 1 132 ? 18.103 8.013 -12.179 1.00 48.00 132 ASN A N 1
ATOM 1083 C CA . ASN A 1 132 ? 18.422 8.993 -13.203 1.00 48.00 132 ASN A CA 1
ATOM 1084 C C . ASN A 1 132 ? 17.388 8.890 -14.343 1.00 48.00 132 ASN A C 1
ATOM 1086 O O . ASN A 1 132 ? 16.695 7.880 -14.495 1.00 48.00 132 ASN A O 1
ATOM 1090 N N . ASN A 1 133 ? 17.256 9.942 -15.153 1.00 50.88 133 ASN A N 1
ATOM 1091 C CA . ASN A 1 133 ? 16.251 9.974 -16.224 1.00 50.88 133 ASN A CA 1
ATOM 1092 C C . ASN A 1 133 ? 16.345 8.763 -17.171 1.00 50.88 133 ASN A C 1
ATOM 1094 O O . ASN A 1 133 ? 15.321 8.314 -17.677 1.00 50.88 133 ASN A O 1
ATOM 1098 N N . SER A 1 134 ? 17.537 8.190 -17.346 1.00 52.28 134 SER A N 1
ATOM 1099 C CA . SER A 1 134 ? 17.759 6.981 -18.141 1.00 52.28 134 SER A CA 1
ATOM 1100 C C . SER A 1 134 ? 17.213 5.717 -17.467 1.00 52.28 134 SER A C 1
ATOM 1102 O O . SER A 1 134 ? 16.650 4.863 -18.144 1.00 52.28 134 SER A O 1
ATOM 1104 N N . GLU A 1 135 ? 17.323 5.585 -16.143 1.00 56.12 135 GLU A N 1
ATOM 1105 C CA . GLU A 1 135 ? 16.689 4.513 -15.370 1.00 56.12 135 GLU A CA 1
ATOM 1106 C C . GLU A 1 135 ? 15.166 4.678 -15.362 1.00 56.12 135 GLU A C 1
ATOM 1108 O O . GLU A 1 135 ? 14.467 3.687 -15.561 1.00 56.12 135 GLU A O 1
ATOM 1113 N N . LYS A 1 136 ? 14.641 5.907 -15.245 1.00 54.59 136 LYS A N 1
ATOM 1114 C CA . LYS A 1 136 ? 13.200 6.173 -15.403 1.00 54.59 136 LYS A CA 1
ATOM 1115 C C . LYS A 1 136 ? 12.694 5.801 -16.795 1.00 54.59 136 LYS A C 1
ATOM 1117 O O . LYS A 1 136 ? 11.675 5.128 -16.893 1.00 54.59 136 LYS A O 1
ATOM 1122 N N . GLN A 1 137 ? 13.409 6.180 -17.856 1.00 53.22 137 GLN A N 1
ATOM 1123 C CA . GLN A 1 137 ? 13.061 5.831 -19.238 1.00 53.22 137 GLN A CA 1
ATOM 1124 C C . GLN A 1 137 ? 13.171 4.330 -19.498 1.00 53.22 137 GLN A C 1
ATOM 1126 O O . GLN A 1 137 ? 12.258 3.749 -20.069 1.00 53.22 137 GLN A O 1
ATOM 1131 N N . ARG A 1 138 ? 14.232 3.669 -19.021 1.00 58.16 138 ARG A N 1
ATOM 1132 C CA . ARG A 1 138 ? 14.366 2.209 -19.117 1.00 58.16 138 ARG A CA 1
ATOM 1133 C C . ARG A 1 138 ? 13.237 1.505 -18.378 1.00 58.16 138 ARG A C 1
ATOM 1135 O O . ARG A 1 138 ? 12.731 0.503 -18.855 1.00 58.16 138 ARG A O 1
ATOM 1142 N N . GLN A 1 139 ? 12.822 2.023 -17.229 1.00 55.34 139 GLN A N 1
ATOM 1143 C CA . GLN A 1 139 ? 11.692 1.475 -16.492 1.00 55.34 139 GLN A CA 1
ATOM 1144 C C . GLN A 1 139 ? 10.362 1.765 -17.166 1.00 55.34 139 GLN A C 1
ATOM 1146 O O . GLN A 1 139 ? 9.485 0.914 -17.128 1.00 55.34 139 GLN A O 1
ATOM 1151 N N . GLN A 1 140 ? 10.202 2.920 -17.801 1.00 54.75 140 GLN A N 1
ATOM 1152 C CA . GLN A 1 140 ? 9.028 3.223 -18.609 1.00 54.75 140 GLN A CA 1
ATOM 1153 C C . GLN A 1 140 ? 8.945 2.281 -19.815 1.00 54.75 140 GLN A C 1
ATOM 1155 O O . GLN A 1 140 ? 7.890 1.698 -20.033 1.00 54.75 140 GLN A O 1
ATOM 1160 N N . GLN A 1 141 ? 10.070 2.029 -20.489 1.00 55.19 141 GLN A N 1
ATOM 1161 C CA . GLN A 1 141 ? 10.189 1.057 -21.574 1.00 55.19 141 GLN A CA 1
ATOM 1162 C C . GLN A 1 141 ? 9.884 -0.365 -21.087 1.00 55.19 141 GLN A C 1
ATOM 1164 O O . GLN A 1 141 ? 9.047 -1.035 -21.666 1.00 55.19 141 GLN A O 1
ATOM 1169 N N . LEU A 1 142 ? 10.453 -0.800 -19.956 1.00 54.38 142 LEU A N 1
ATOM 1170 C CA . LEU A 1 142 ? 10.146 -2.108 -19.363 1.00 54.38 142 LEU A CA 1
ATOM 1171 C C . LEU A 1 142 ? 8.666 -2.231 -18.966 1.00 54.38 142 LEU A C 1
ATOM 1173 O O . LEU A 1 142 ? 8.091 -3.304 -19.100 1.00 54.38 142 LEU A O 1
ATOM 1177 N N . HIS A 1 143 ? 8.034 -1.152 -18.491 1.00 53.97 143 HIS A N 1
ATOM 1178 C CA . HIS A 1 143 ? 6.596 -1.128 -18.212 1.00 53.97 143 HIS A CA 1
ATOM 1179 C C . HIS A 1 143 ? 5.737 -1.137 -19.486 1.00 53.97 143 HIS A C 1
ATOM 1181 O O . HIS A 1 143 ? 4.637 -1.678 -19.444 1.00 53.97 143 HIS A O 1
ATOM 1187 N N . GLN A 1 144 ? 6.210 -0.562 -20.594 1.00 50.59 144 GLN A N 1
ATOM 1188 C CA . GLN A 1 144 ? 5.550 -0.627 -21.903 1.00 50.59 144 GLN A CA 1
ATOM 1189 C C . GLN A 1 144 ? 5.698 -2.014 -22.538 1.00 50.59 144 GLN A C 1
ATOM 1191 O O . GLN A 1 144 ? 4.724 -2.562 -23.049 1.00 50.59 144 GLN A O 1
ATOM 1196 N N . ASP A 1 145 ? 6.876 -2.626 -22.421 1.00 43.75 145 ASP A N 1
ATOM 1197 C CA . ASP A 1 145 ? 7.166 -3.956 -22.957 1.00 43.75 145 ASP A CA 1
ATOM 1198 C C . ASP A 1 145 ? 6.309 -5.039 -22.267 1.00 43.75 145 ASP A C 1
ATOM 1200 O O . ASP A 1 145 ? 5.881 -5.992 -22.921 1.00 43.75 145 ASP A O 1
ATOM 1204 N N . ILE A 1 146 ? 5.954 -4.854 -20.984 1.00 48.03 146 ILE A N 1
ATOM 1205 C CA . ILE A 1 146 ? 4.977 -5.694 -20.259 1.00 48.03 146 ILE A CA 1
ATOM 1206 C C . ILE A 1 146 ? 3.605 -5.705 -20.953 1.00 48.03 146 ILE A C 1
ATOM 1208 O O . ILE A 1 146 ? 2.971 -6.755 -21.015 1.00 48.03 146 ILE A O 1
ATOM 1212 N N . GLY A 1 147 ? 3.172 -4.580 -21.531 1.00 40.19 147 GLY A N 1
ATOM 1213 C CA . GLY A 1 147 ? 1.917 -4.487 -22.286 1.00 40.19 147 GLY A CA 1
ATOM 1214 C C . GLY A 1 147 ? 1.971 -5.107 -23.687 1.00 40.19 147 GLY A C 1
ATOM 1215 O O . GLY A 1 147 ? 0.932 -5.241 -24.327 1.00 40.19 147 GLY A O 1
ATOM 1216 N N . SER A 1 148 ? 3.163 -5.475 -24.170 1.00 37.75 148 SER A N 1
ATOM 1217 C CA . SER A 1 148 ? 3.376 -5.972 -25.538 1.00 37.75 148 SER A CA 1
ATOM 1218 C C . SER A 1 148 ? 3.583 -7.490 -25.640 1.00 37.75 148 SER A C 1
ATOM 1220 O O . SER A 1 148 ? 3.448 -8.044 -26.729 1.00 37.75 148 SER A O 1
ATOM 1222 N N . GLY A 1 149 ? 3.890 -8.172 -24.527 1.00 38.81 149 GLY A N 1
ATOM 1223 C CA . GLY A 1 149 ? 4.223 -9.608 -24.509 1.00 38.81 149 GLY A CA 1
ATOM 1224 C C . GLY A 1 149 ? 3.430 -10.469 -23.520 1.00 38.81 149 GLY A C 1
ATOM 1225 O O . GLY A 1 149 ? 3.600 -11.686 -23.508 1.00 38.81 149 GLY A O 1
ATOM 1226 N N . VAL A 1 150 ? 2.572 -9.860 -22.701 1.00 39.09 150 VAL A N 1
ATOM 1227 C CA . VAL A 1 150 ? 1.617 -10.533 -21.810 1.00 39.09 150 VAL A CA 1
ATOM 1228 C C . VAL A 1 150 ? 0.239 -10.017 -22.199 1.00 39.09 150 VAL A C 1
ATOM 1230 O O . VAL A 1 150 ? 0.114 -8.828 -22.490 1.00 39.09 150 VAL A O 1
ATOM 1233 N N . ASP A 1 151 ? -0.774 -10.887 -22.251 1.00 36.69 151 ASP A N 1
ATOM 1234 C CA . ASP A 1 151 ? -2.152 -10.453 -22.503 1.00 36.69 151 ASP A CA 1
ATOM 1235 C C . ASP A 1 151 ? -2.464 -9.265 -21.567 1.00 36.69 151 ASP A C 1
ATOM 1237 O O . ASP A 1 151 ? -2.373 -9.425 -20.343 1.00 36.69 151 ASP A O 1
ATOM 1241 N N . PRO A 1 152 ? -2.796 -8.067 -22.090 1.00 38.97 152 PRO A N 1
ATOM 1242 C CA . PRO A 1 152 ? -3.114 -6.895 -21.276 1.00 38.97 152 PRO A CA 1
ATOM 1243 C C . PRO A 1 152 ? -4.214 -7.159 -20.234 1.00 38.97 152 PRO A C 1
ATOM 1245 O O . PRO A 1 152 ? -4.360 -6.393 -19.279 1.00 38.97 152 PRO A O 1
ATOM 1248 N N . GLY A 1 153 ? -4.997 -8.232 -20.395 1.00 37.91 153 GLY A N 1
ATOM 1249 C CA . GLY A 1 153 ? -5.951 -8.716 -19.402 1.00 37.91 153 GLY A CA 1
ATOM 1250 C C . GLY A 1 153 ? -5.328 -9.285 -18.116 1.00 37.91 153 GLY A C 1
ATOM 1251 O O . GLY A 1 153 ? -5.916 -9.110 -17.049 1.00 37.91 153 GLY A O 1
ATOM 1252 N N . GLU A 1 154 ? -4.146 -9.909 -18.171 1.00 40.66 154 GLU A N 1
ATOM 1253 C CA . GLU A 1 154 ? -3.552 -10.635 -17.033 1.00 40.66 154 GLU A CA 1
ATOM 1254 C C . GLU A 1 154 ? -2.811 -9.736 -16.025 1.00 40.66 154 GLU A C 1
ATOM 1256 O O . GLU A 1 154 ? -2.786 -10.055 -14.836 1.00 40.66 154 GLU A O 1
ATOM 1261 N N . ASP A 1 155 ? -2.235 -8.594 -16.425 1.00 46.78 155 ASP A N 1
ATOM 1262 C CA . ASP A 1 155 ? -1.548 -7.670 -15.488 1.00 46.78 155 ASP A CA 1
ATOM 1263 C C . ASP A 1 155 ? -2.499 -6.641 -14.837 1.00 46.78 155 ASP A C 1
ATOM 1265 O O . ASP A 1 155 ? -2.211 -6.063 -13.786 1.00 46.78 155 ASP A O 1
ATOM 1269 N N . ASN A 1 156 ? -3.684 -6.439 -15.422 1.00 47.56 156 ASN A N 1
ATOM 1270 C CA . ASN A 1 156 ? -4.624 -5.401 -14.990 1.00 47.56 156 ASN A CA 1
ATOM 1271 C C . ASN A 1 156 ? -5.487 -5.789 -13.783 1.00 47.56 156 ASN A C 1
ATOM 1273 O O . ASN A 1 156 ? -6.050 -4.905 -13.131 1.00 47.56 156 ASN A O 1
ATOM 1277 N N . HIS A 1 157 ? -5.607 -7.083 -13.481 1.00 51.94 157 HIS A N 1
ATOM 1278 C CA . HIS A 1 157 ? -6.408 -7.580 -12.370 1.00 51.94 157 HIS A CA 1
ATOM 1279 C C . HIS A 1 157 ? -5.854 -8.899 -11.840 1.00 51.94 157 HIS A C 1
ATOM 1281 O O . HIS A 1 157 ? -5.976 -9.939 -12.479 1.00 51.94 157 HIS A O 1
ATOM 1287 N N . GLN A 1 158 ? -5.296 -8.884 -10.633 1.00 62.25 158 GLN A N 1
ATOM 1288 C CA . GLN A 1 158 ? -4.755 -10.100 -10.028 1.00 62.25 158 GLN A CA 1
ATOM 1289 C C . GLN A 1 158 ? -5.080 -10.149 -8.538 1.00 62.25 158 GLN A C 1
ATOM 1291 O O . GLN A 1 158 ? -4.656 -9.268 -7.789 1.00 62.25 158 GLN A O 1
ATOM 1296 N N . ARG A 1 159 ? -5.811 -11.192 -8.129 1.00 57.28 159 ARG A N 1
ATOM 1297 C CA . ARG A 1 159 ? -6.223 -11.500 -6.750 1.00 57.28 159 ARG A CA 1
ATOM 1298 C C . ARG A 1 159 ? -5.235 -12.493 -6.140 1.00 57.28 159 ARG A C 1
ATOM 1300 O O . ARG A 1 159 ? -4.998 -13.533 -6.734 1.00 57.28 159 ARG A O 1
ATOM 1307 N N . ARG A 1 160 ? -4.667 -12.210 -4.967 1.00 72.69 160 ARG A N 1
ATOM 1308 C CA . ARG A 1 160 ? -3.499 -12.956 -4.457 1.00 72.69 160 ARG A CA 1
ATOM 1309 C C . ARG A 1 160 ? -3.512 -13.137 -2.959 1.00 72.69 160 ARG A C 1
ATOM 1311 O O . ARG A 1 160 ? -4.050 -12.293 -2.258 1.00 72.69 160 ARG A O 1
ATOM 1318 N N . GLN A 1 161 ? -2.850 -14.182 -2.480 1.00 68.94 161 GLN A N 1
ATOM 1319 C CA . GLN A 1 161 ? -2.765 -14.474 -1.055 1.00 68.94 161 GLN A CA 1
ATOM 1320 C C . GLN A 1 161 ? -1.663 -13.653 -0.360 1.00 68.94 161 GLN A C 1
ATOM 1322 O O . GLN A 1 161 ? -0.526 -13.567 -0.832 1.00 68.94 161 GLN A O 1
ATOM 1327 N N . LEU A 1 162 ? -2.014 -13.063 0.777 1.00 64.25 162 LEU A N 1
ATOM 1328 C CA . LEU A 1 1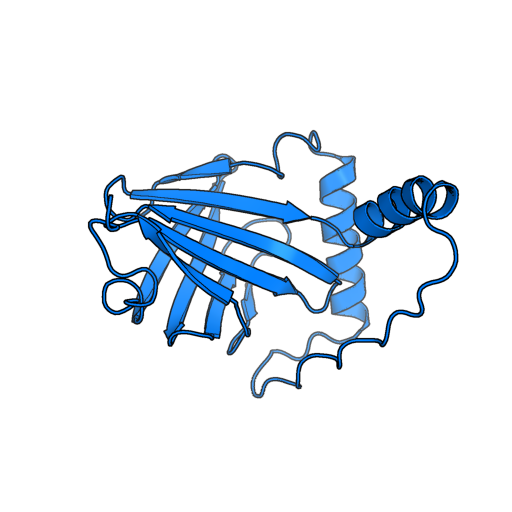62 ? -1.120 -12.448 1.754 1.00 64.25 162 LEU A CA 1
ATOM 1329 C C . LEU A 1 162 ? -0.377 -13.542 2.527 1.00 64.25 162 LEU A C 1
ATOM 1331 O O . LEU A 1 162 ? -0.999 -14.513 2.967 1.00 64.25 162 LEU A O 1
ATOM 1335 N N . LYS A 1 163 ? 0.937 -13.375 2.695 1.00 64.25 163 LYS A N 1
ATOM 1336 C CA . LYS A 1 163 ? 1.759 -14.236 3.556 1.00 64.25 163 LYS A CA 1
ATOM 1337 C C . LYS A 1 163 ? 1.834 -13.683 4.973 1.00 64.25 163 LYS A C 1
ATOM 1339 O O . LYS A 1 163 ? 1.912 -12.443 5.110 1.00 64.25 163 LYS A O 1
#